Protein AF-X1RDF0-F1 (afdb_monomer_lite)

Secondary structure (DSSP, 8-state):
-HHHHHHHHHHHHHHHHHHHHHHHHHH----EE-SSS---EE-HHHHHHHHHHHHHHHHHHHHHHHHHHHHHHHHHHHHHHHHHT----HHHHHHHHHHHHHHHHHHHHHHHHHHHHHHHHHHH--

pLDDT: mean 75.05, std 10.42, range [48.41, 93.19]

Radius of gyration: 32.7 Å; chains: 1; bounding box: 65×50×89 Å

Foldseek 3Di:
DVVVCVVCVVVVVVVVVVVVVVVVVVPPFDWDAAPPPPRDTDGPVVNVVSVVVVVVVVVVVVVVVVVVVVVVVVVVVQVVCVVVVDDDPVVVVVVVVVVVVVVVVVVVVVVVVVVVVVVVVVVVVD

Structure (mmCIF, N/CA/C/O backbone):
data_AF-X1RDF0-F1
#
_entry.id   AF-X1RDF0-F1
#
loop_
_atom_site.group_PDB
_atom_site.id
_atom_site.type_symbol
_atom_site.label_atom_id
_atom_site.label_alt_id
_atom_site.label_comp_id
_atom_site.label_asym_id
_atom_site.label_entity_id
_atom_site.label_seq_id
_atom_site.pdbx_PDB_ins_code
_atom_site.Cartn_x
_atom_site.Cartn_y
_atom_site.Cartn_z
_atom_site.occupancy
_atom_site.B_iso_or_equiv
_atom_site.auth_seq_id
_atom_site.auth_comp_id
_atom_site.auth_asym_id
_atom_site.auth_atom_id
_atom_site.pdbx_PDB_model_num
ATOM 1 N N . MET A 1 1 ? 21.935 -9.257 -57.205 1.00 55.56 1 MET A N 1
ATOM 2 C CA . MET A 1 1 ? 21.437 -9.292 -55.808 1.00 55.56 1 MET A CA 1
ATOM 3 C C . MET A 1 1 ? 22.562 -9.130 -54.778 1.00 55.56 1 MET A C 1
ATOM 5 O O . MET A 1 1 ? 22.504 -8.217 -53.968 1.00 55.56 1 MET A O 1
ATOM 9 N N . TRP A 1 2 ? 23.642 -9.916 -54.862 1.00 59.91 2 TRP A N 1
ATOM 10 C CA . TRP A 1 2 ? 24.790 -9.856 -53.934 1.00 59.91 2 TRP A CA 1
ATOM 11 C C . TRP A 1 2 ? 25.556 -8.511 -53.921 1.00 59.91 2 TRP A C 1
ATOM 13 O O . TRP A 1 2 ? 25.961 -8.023 -52.870 1.00 59.91 2 TRP A O 1
ATOM 23 N N . VAL A 1 3 ? 25.694 -7.857 -55.081 1.00 76.38 3 VAL A N 1
ATOM 24 C CA . VAL A 1 3 ? 26.349 -6.536 -55.214 1.00 76.38 3 VAL A CA 1
ATOM 25 C C . VAL A 1 3 ? 25.555 -5.424 -54.513 1.00 76.38 3 VAL A C 1
ATOM 27 O O . VAL A 1 3 ? 26.141 -4.518 -53.924 1.00 76.38 3 VAL A O 1
ATOM 30 N N . TRP A 1 4 ? 24.222 -5.521 -54.519 1.00 72.69 4 TRP A N 1
ATOM 31 C CA . TRP A 1 4 ? 23.331 -4.561 -53.860 1.00 72.69 4 TRP A CA 1
ATOM 32 C C . TRP A 1 4 ? 23.452 -4.650 -52.333 1.00 72.69 4 TRP A C 1
ATOM 34 O O . TRP A 1 4 ? 23.634 -3.637 -51.661 1.00 72.69 4 TRP A O 1
ATOM 44 N N . ILE A 1 5 ? 23.486 -5.878 -51.803 1.00 71.25 5 ILE A N 1
ATOM 45 C CA . ILE A 1 5 ? 23.736 -6.161 -50.381 1.00 71.25 5 ILE A CA 1
ATOM 46 C C . ILE A 1 5 ? 25.105 -5.642 -49.928 1.00 71.25 5 ILE A C 1
ATOM 48 O O . ILE A 1 5 ? 25.197 -5.011 -48.8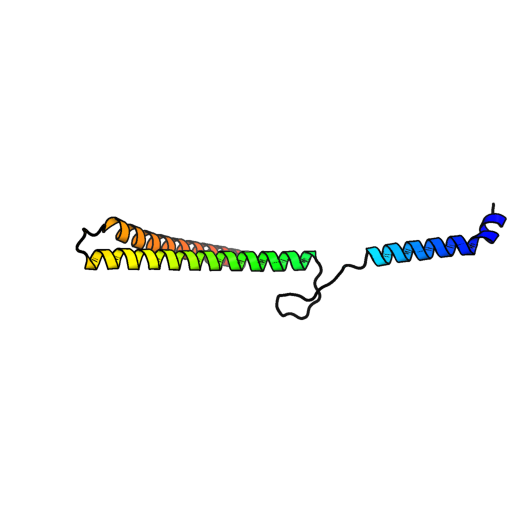78 1.00 71.25 5 ILE A O 1
ATOM 52 N N . LYS A 1 6 ? 26.164 -5.819 -50.731 1.00 75.06 6 LYS A N 1
ATOM 53 C CA . LYS A 1 6 ? 27.502 -5.297 -50.398 1.00 75.06 6 LYS A CA 1
ATOM 54 C C . LYS A 1 6 ? 27.536 -3.767 -50.319 1.00 75.06 6 LYS A C 1
ATOM 56 O O . LYS A 1 6 ? 28.203 -3.215 -49.445 1.00 75.06 6 LYS A O 1
ATOM 61 N N . LYS A 1 7 ? 26.797 -3.088 -51.204 1.00 79.38 7 LYS A N 1
ATOM 62 C CA . LYS A 1 7 ? 26.734 -1.619 -51.264 1.00 79.38 7 LYS A CA 1
ATOM 63 C C . LYS A 1 7 ? 25.942 -1.017 -50.096 1.00 79.38 7 LYS A C 1
ATOM 65 O O . LYS A 1 7 ? 26.348 0.012 -49.567 1.00 79.38 7 LYS A O 1
ATOM 70 N N . ASN A 1 8 ? 24.882 -1.693 -49.647 1.00 85.19 8 ASN A N 1
ATOM 71 C CA . ASN A 1 8 ? 24.000 -1.219 -48.572 1.00 85.19 8 ASN A CA 1
ATOM 72 C C . ASN A 1 8 ? 24.246 -1.867 -47.196 1.00 85.19 8 ASN A C 1
ATOM 74 O O . ASN A 1 8 ? 23.488 -1.602 -46.262 1.00 85.19 8 ASN A O 1
ATOM 78 N N . HIS A 1 9 ? 25.304 -2.671 -47.029 1.00 83.62 9 HIS A N 1
ATOM 79 C CA . HIS A 1 9 ? 25.535 -3.431 -45.791 1.00 83.62 9 HIS A CA 1
ATOM 80 C C . HIS A 1 9 ? 25.599 -2.543 -44.532 1.00 83.62 9 HIS A C 1
ATOM 82 O O . HIS A 1 9 ? 25.092 -2.933 -43.484 1.00 83.62 9 HIS A O 1
ATOM 88 N N . ARG A 1 10 ? 26.135 -1.316 -44.643 1.00 81.62 10 ARG A N 1
ATOM 89 C CA . ARG A 1 10 ? 26.176 -0.352 -43.530 1.00 81.62 10 ARG A CA 1
ATOM 90 C C . ARG A 1 10 ? 24.776 0.058 -43.063 1.00 81.62 10 ARG A C 1
ATOM 92 O O . ARG A 1 10 ? 24.549 0.118 -41.864 1.00 81.62 10 ARG A O 1
ATOM 99 N N . GLY A 1 11 ? 23.839 0.277 -43.989 1.00 86.69 11 GLY A N 1
ATOM 100 C CA . GLY A 1 11 ? 22.462 0.667 -43.663 1.00 86.69 11 GLY A CA 1
ATOM 101 C C . GLY A 1 11 ? 21.661 -0.459 -43.005 1.00 86.69 11 GLY A C 1
ATOM 102 O O . GLY A 1 11 ? 20.887 -0.222 -42.082 1.00 86.69 11 GLY A O 1
ATOM 103 N N . ILE A 1 12 ? 21.888 -1.703 -43.435 1.00 86.50 12 ILE A N 1
ATOM 104 C CA . ILE A 1 12 ? 21.239 -2.879 -42.835 1.00 86.50 12 ILE A CA 1
ATOM 105 C C . ILE A 1 12 ? 21.710 -3.062 -41.387 1.00 86.50 12 ILE A C 1
ATOM 107 O O . ILE A 1 12 ? 20.890 -3.271 -40.497 1.00 86.50 12 ILE A O 1
ATOM 111 N N . ILE A 1 13 ? 23.016 -2.918 -41.137 1.00 88.25 13 ILE A N 1
ATOM 112 C CA . ILE A 1 13 ? 23.583 -3.023 -39.787 1.00 88.25 13 ILE A CA 1
ATOM 113 C C . ILE A 1 13 ? 23.027 -1.928 -38.871 1.00 88.25 13 ILE A C 1
ATOM 115 O O . ILE A 1 13 ? 22.634 -2.230 -37.747 1.00 88.25 13 ILE A O 1
ATOM 119 N N . THR A 1 14 ? 22.934 -0.678 -39.339 1.00 87.94 14 THR A N 1
ATOM 120 C CA . THR A 1 14 ? 22.387 0.410 -38.514 1.00 87.94 14 THR A CA 1
ATOM 121 C C . THR A 1 14 ? 20.929 0.169 -38.144 1.00 87.94 14 THR A C 1
ATOM 123 O O . THR A 1 14 ? 20.579 0.321 -36.982 1.00 87.94 14 THR A O 1
ATOM 126 N N . VAL A 1 15 ? 20.093 -0.281 -39.087 1.00 90.81 15 VAL A N 1
ATOM 127 C CA . VAL A 1 15 ? 18.676 -0.576 -38.806 1.00 90.81 15 VAL A CA 1
ATOM 128 C C . VAL A 1 15 ? 18.539 -1.723 -37.805 1.00 90.81 15 VAL A C 1
ATOM 130 O O . VAL A 1 15 ? 17.698 -1.658 -36.911 1.00 90.81 15 VAL A O 1
ATOM 133 N N . LEU A 1 16 ? 19.390 -2.745 -37.910 1.00 92.00 16 LEU A N 1
ATOM 134 C CA . LEU A 1 16 ? 19.384 -3.880 -36.991 1.00 92.00 16 LEU A CA 1
ATOM 135 C C . LEU A 1 16 ? 19.795 -3.450 -35.574 1.00 92.00 16 LEU A C 1
ATOM 137 O O . LEU A 1 16 ? 19.103 -3.777 -34.613 1.00 92.00 16 LEU A O 1
ATOM 141 N N . ILE A 1 17 ? 20.858 -2.649 -35.445 1.00 92.69 17 ILE A N 1
ATOM 142 C CA . ILE A 1 17 ? 21.304 -2.104 -34.153 1.00 92.69 17 ILE A CA 1
ATOM 143 C C . ILE A 1 17 ? 20.228 -1.199 -33.545 1.00 92.69 17 ILE A C 1
ATOM 145 O O . ILE A 1 17 ? 19.910 -1.346 -32.367 1.00 92.69 17 ILE A O 1
ATOM 149 N N . THR A 1 18 ? 19.626 -0.303 -34.332 1.00 90.88 18 THR A N 1
ATOM 150 C CA . THR A 1 18 ? 18.539 0.563 -33.855 1.00 90.88 18 THR A CA 1
ATOM 151 C C . THR A 1 18 ? 17.328 -0.255 -33.410 1.00 90.88 18 THR A C 1
ATOM 153 O O . THR A 1 18 ? 16.774 0.023 -32.351 1.00 90.88 18 THR A O 1
ATOM 156 N N . GLY A 1 19 ? 16.955 -1.304 -34.150 1.00 93.19 19 GLY A N 1
ATOM 157 C CA . GLY A 1 19 ? 15.863 -2.202 -33.768 1.00 93.19 19 GLY A CA 1
ATOM 158 C C . GLY A 1 19 ? 16.114 -2.902 -32.430 1.00 93.19 19 GLY A C 1
ATOM 159 O O . GLY A 1 19 ? 15.246 -2.897 -31.559 1.00 93.19 19 GLY A O 1
ATOM 160 N N . VAL A 1 20 ? 17.323 -3.436 -32.227 1.00 91.25 20 VAL A N 1
ATOM 161 C CA . VAL A 1 20 ? 17.721 -4.065 -30.955 1.00 91.25 20 VAL A CA 1
ATOM 162 C C . VAL A 1 20 ? 17.709 -3.054 -29.807 1.00 91.25 20 VAL A C 1
ATOM 164 O O . VAL A 1 20 ? 17.240 -3.372 -28.718 1.00 91.25 20 VAL A O 1
ATOM 167 N N . LEU A 1 21 ? 18.165 -1.824 -30.049 1.00 88.31 21 LEU A N 1
ATOM 168 C CA . LEU A 1 21 ? 18.206 -0.767 -29.037 1.00 88.31 21 LEU A CA 1
ATOM 169 C C . LEU A 1 21 ? 16.791 -0.311 -28.639 1.00 88.31 21 LEU A C 1
ATOM 171 O O . LEU A 1 21 ? 16.519 -0.122 -27.457 1.00 88.31 21 LEU A O 1
ATOM 175 N N . CYS A 1 22 ? 15.860 -0.221 -29.593 1.00 86.31 22 CYS A N 1
ATOM 176 C CA . CYS A 1 22 ? 14.451 0.052 -29.304 1.00 86.31 22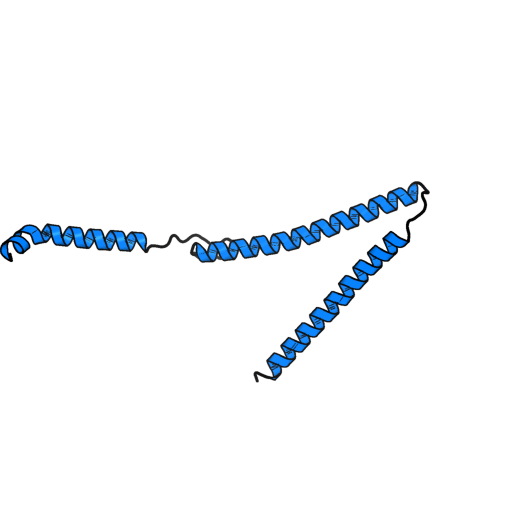 CYS A CA 1
ATOM 177 C C . CYS A 1 22 ? 13.802 -1.061 -28.469 1.00 86.31 22 CYS A C 1
ATOM 179 O O . CYS A 1 22 ? 13.094 -0.758 -27.511 1.00 86.31 22 CYS A O 1
ATOM 181 N N . ILE A 1 23 ? 14.068 -2.333 -28.789 1.00 89.44 23 ILE A N 1
ATOM 182 C CA . ILE A 1 23 ? 13.567 -3.472 -28.001 1.00 89.44 23 ILE A CA 1
ATOM 183 C C . ILE A 1 23 ? 14.166 -3.449 -26.590 1.00 89.44 23 ILE A C 1
ATOM 185 O O . ILE A 1 23 ? 13.450 -3.646 -25.613 1.00 89.44 23 ILE A O 1
ATOM 189 N N . TRP A 1 24 ? 15.461 -3.151 -26.466 1.00 85.31 24 TRP A N 1
ATOM 190 C CA . TRP A 1 24 ? 16.133 -3.037 -25.172 1.00 85.31 24 TRP A CA 1
ATOM 191 C C . TRP A 1 24 ? 15.529 -1.930 -24.302 1.00 85.31 24 TRP A C 1
ATOM 193 O O . TRP A 1 24 ? 15.262 -2.145 -23.122 1.00 85.31 24 TRP A O 1
ATOM 203 N N . LEU A 1 25 ? 15.289 -0.750 -24.881 1.00 80.88 25 LEU A N 1
ATOM 204 C CA . LEU A 1 25 ? 14.660 0.367 -24.174 1.00 80.88 25 LEU A CA 1
ATOM 205 C C . LEU A 1 25 ? 13.221 0.046 -23.760 1.00 80.88 25 LEU A C 1
ATOM 207 O O . LEU A 1 25 ? 12.803 0.461 -22.685 1.00 80.88 25 LEU A O 1
ATOM 211 N N . TYR A 1 26 ? 12.485 -0.710 -24.578 1.00 81.06 26 TYR A N 1
ATOM 212 C CA . TYR A 1 26 ? 11.124 -1.134 -24.252 1.00 81.06 26 TYR A CA 1
ATOM 213 C C . TYR A 1 26 ? 11.081 -2.177 -23.124 1.00 81.06 26 TYR A C 1
ATOM 215 O O . TYR A 1 26 ? 10.156 -2.171 -22.318 1.00 81.06 26 TYR A O 1
ATOM 223 N N . SER A 1 27 ? 12.095 -3.042 -23.033 1.00 74.00 27 SER A N 1
ATOM 224 C CA . SER A 1 27 ? 12.195 -4.088 -22.004 1.00 74.00 27 SER A CA 1
ATOM 225 C C . SER A 1 27 ? 12.762 -3.605 -20.663 1.00 74.00 27 SER A C 1
ATOM 227 O O . SER A 1 27 ? 12.760 -4.364 -19.695 1.00 74.00 27 SER A O 1
ATOM 229 N N . CYS A 1 28 ? 13.273 -2.375 -20.576 1.00 77.25 28 CYS A N 1
ATOM 230 C CA . CYS A 1 28 ? 13.772 -1.822 -19.320 1.00 77.25 28 CYS A CA 1
ATOM 231 C C . CYS A 1 28 ? 12.592 -1.376 -18.443 1.00 77.25 28 CYS A C 1
ATOM 233 O O . CYS A 1 28 ? 12.049 -0.283 -18.610 1.00 77.25 28 CYS A O 1
ATOM 235 N N . GLU A 1 29 ? 12.165 -2.236 -17.519 1.00 72.31 29 GLU A N 1
ATOM 236 C CA . GLU A 1 29 ? 11.081 -1.917 -16.590 1.00 72.31 29 GLU A CA 1
ATOM 237 C C . GLU A 1 29 ? 11.483 -0.786 -15.629 1.00 72.31 29 GLU A C 1
ATOM 239 O O . GLU A 1 29 ? 12.559 -0.796 -15.026 1.00 72.31 29 GLU A O 1
ATOM 244 N N . SER A 1 30 ? 10.600 0.201 -15.453 1.00 72.31 30 SER A N 1
ATOM 245 C CA . SER A 1 30 ? 10.819 1.300 -14.512 1.00 72.31 30 SER A CA 1
ATOM 246 C C . SER A 1 30 ? 10.696 0.798 -13.071 1.00 72.31 30 SER A C 1
ATOM 248 O O . SER A 1 30 ? 9.603 0.423 -12.642 1.00 72.31 30 SER A O 1
ATOM 250 N N . GLN A 1 31 ? 11.791 0.837 -12.315 1.00 79.00 31 GLN A N 1
ATOM 251 C CA . GLN A 1 31 ? 11.809 0.463 -10.901 1.00 79.00 31 GLN A CA 1
ATOM 252 C C . GLN A 1 31 ? 11.777 1.701 -10.000 1.00 79.00 31 GLN A C 1
ATOM 254 O O . GLN A 1 31 ? 12.406 2.719 -10.298 1.00 79.00 31 GLN A O 1
ATOM 259 N N . VAL A 1 32 ? 11.066 1.610 -8.876 1.00 76.69 32 VAL A N 1
ATOM 260 C CA . VAL A 1 32 ? 10.989 2.673 -7.859 1.00 76.69 32 VAL A CA 1
ATOM 261 C C . VAL A 1 32 ? 11.301 2.118 -6.472 1.00 76.69 32 VAL A C 1
ATOM 263 O O . VAL A 1 32 ? 11.209 0.916 -6.243 1.00 76.69 32 VAL A O 1
ATOM 266 N N . LYS A 1 33 ? 11.707 2.977 -5.531 1.00 80.38 33 LYS A N 1
ATOM 267 C CA . LYS A 1 33 ? 11.963 2.557 -4.143 1.00 80.38 33 LYS A CA 1
ATOM 268 C C . LYS A 1 33 ? 10.663 2.133 -3.452 1.00 80.38 33 LYS A C 1
ATOM 270 O O . LYS A 1 33 ? 9.637 2.781 -3.646 1.00 80.38 33 LYS A O 1
ATOM 275 N N . SER A 1 34 ? 10.727 1.086 -2.628 1.00 77.50 34 SER A N 1
ATOM 276 C CA . SER A 1 34 ? 9.559 0.600 -1.879 1.00 77.50 34 SER A CA 1
ATOM 277 C C . SER A 1 34 ? 9.057 1.592 -0.826 1.00 77.50 34 SER A C 1
ATOM 279 O O . SER A 1 34 ? 9.837 2.374 -0.273 1.00 77.50 34 SER A O 1
ATOM 281 N N . MET A 1 35 ? 7.753 1.536 -0.532 1.00 70.56 35 MET A N 1
ATOM 282 C CA . MET A 1 35 ? 7.110 2.380 0.487 1.00 70.56 35 MET A CA 1
ATOM 283 C C . MET A 1 35 ? 7.196 1.787 1.904 1.00 70.56 35 MET A C 1
ATOM 285 O O . MET A 1 35 ? 6.941 2.486 2.880 1.00 70.56 35 MET A O 1
ATOM 289 N N . ASP A 1 36 ? 7.601 0.522 2.031 1.00 75.69 36 ASP A N 1
ATOM 290 C CA . ASP A 1 36 ? 7.685 -0.240 3.289 1.00 75.69 36 ASP A CA 1
ATOM 291 C C . ASP A 1 36 ? 8.979 0.039 4.094 1.00 75.69 36 ASP A C 1
ATOM 293 O O . ASP A 1 36 ? 9.399 -0.747 4.938 1.00 75.69 36 ASP A O 1
ATOM 297 N N . GLY A 1 37 ? 9.703 1.121 3.783 1.00 71.81 37 GLY A N 1
ATOM 298 C CA . GLY A 1 37 ? 10.970 1.481 4.440 1.00 71.81 37 GLY A CA 1
ATOM 299 C C . GLY A 1 37 ? 12.158 0.565 4.111 1.00 71.81 37 GLY A C 1
ATOM 300 O O . GLY A 1 37 ? 13.299 0.882 4.449 1.00 71.81 37 GLY A O 1
ATOM 301 N N . SER A 1 38 ? 11.935 -0.542 3.399 1.00 73.19 38 SER A N 1
ATOM 302 C CA . SER A 1 38 ? 13.014 -1.340 2.825 1.00 73.19 38 SER A CA 1
ATOM 303 C C . SER A 1 38 ? 13.576 -0.617 1.594 1.00 73.19 38 SER A C 1
ATOM 305 O O . SER A 1 38 ? 12.841 -0.242 0.686 1.00 73.19 38 SER A O 1
ATOM 307 N N . ASN A 1 39 ? 14.886 -0.379 1.524 1.00 77.38 39 ASN A N 1
ATOM 308 C CA . ASN A 1 39 ? 15.505 0.344 0.399 1.00 77.38 39 ASN A CA 1
ATOM 309 C C . ASN A 1 39 ? 15.618 -0.535 -0.871 1.00 77.38 39 ASN A C 1
ATOM 311 O O . ASN A 1 39 ? 16.613 -0.474 -1.591 1.00 77.38 39 ASN A O 1
ATOM 315 N N . ARG A 1 40 ? 14.625 -1.404 -1.110 1.00 83.00 40 ARG A N 1
ATOM 316 C CA . ARG A 1 40 ? 14.525 -2.278 -2.280 1.00 83.00 40 ARG A CA 1
ATOM 317 C C . ARG A 1 40 ? 13.864 -1.531 -3.438 1.00 83.00 40 ARG A C 1
ATOM 319 O O . ARG A 1 40 ? 12.949 -0.731 -3.224 1.00 83.00 40 ARG A O 1
ATOM 326 N N . LEU A 1 41 ? 14.343 -1.800 -4.647 1.00 82.94 41 LEU A N 1
ATOM 327 C CA . LEU A 1 41 ? 13.731 -1.349 -5.891 1.00 82.94 41 LEU A CA 1
ATOM 328 C C . LEU A 1 41 ? 12.655 -2.365 -6.282 1.00 82.94 41 LEU A C 1
ATOM 330 O O . LEU A 1 41 ? 12.949 -3.553 -6.377 1.00 82.94 41 LEU A O 1
ATOM 334 N N . ILE A 1 42 ? 11.425 -1.895 -6.457 1.00 83.31 42 ILE A N 1
ATOM 335 C CA . ILE A 1 42 ? 10.255 -2.703 -6.805 1.00 83.31 42 ILE A CA 1
ATOM 336 C C . ILE A 1 42 ? 9.711 -2.293 -8.169 1.00 83.31 42 ILE A C 1
ATOM 338 O O . ILE A 1 42 ? 9.796 -1.129 -8.578 1.00 83.31 42 ILE A O 1
ATOM 342 N N . ASN A 1 43 ? 9.148 -3.272 -8.871 1.00 85.81 43 ASN A N 1
ATOM 343 C CA . ASN A 1 43 ? 8.468 -3.054 -10.144 1.00 85.81 43 ASN A CA 1
ATOM 344 C C . ASN A 1 43 ? 7.040 -2.515 -9.911 1.00 85.81 43 ASN A C 1
ATOM 346 O O . ASN A 1 43 ? 6.485 -2.599 -8.813 1.00 85.81 43 ASN A O 1
ATOM 350 N N . ARG A 1 44 ? 6.404 -1.990 -10.960 1.00 79.69 44 ARG A N 1
ATOM 351 C CA . ARG A 1 44 ? 5.041 -1.438 -10.928 1.00 79.69 44 ARG A CA 1
ATOM 352 C C . ARG A 1 44 ? 4.003 -2.427 -10.385 1.00 79.69 44 ARG A C 1
ATOM 354 O O . ARG A 1 44 ? 3.122 -2.010 -9.640 1.00 79.69 44 ARG A O 1
ATOM 361 N N . ALA A 1 45 ? 4.106 -3.710 -10.734 1.00 82.31 45 ALA A N 1
ATOM 362 C CA . ALA A 1 45 ? 3.184 -4.740 -10.249 1.00 82.31 45 ALA A CA 1
ATOM 363 C C . ALA A 1 45 ? 3.323 -4.984 -8.734 1.00 82.31 45 ALA A C 1
ATOM 365 O O . ALA A 1 45 ? 2.328 -5.107 -8.023 1.00 82.31 45 ALA A O 1
ATOM 366 N N . GLU A 1 46 ? 4.554 -4.994 -8.220 1.00 81.62 46 GLU A N 1
ATOM 367 C CA . GLU A 1 46 ? 4.817 -5.158 -6.787 1.00 81.62 46 GLU A CA 1
ATOM 368 C C . GLU A 1 46 ? 4.388 -3.923 -5.988 1.00 81.62 46 GLU A C 1
ATOM 370 O O . GLU A 1 46 ? 3.805 -4.057 -4.914 1.00 81.62 46 GLU A O 1
ATOM 375 N N . LEU A 1 47 ? 4.593 -2.722 -6.543 1.00 83.19 47 LEU A N 1
ATOM 376 C CA . LEU A 1 47 ? 4.128 -1.475 -5.936 1.00 83.19 47 LEU A CA 1
ATOM 377 C C . LEU A 1 47 ? 2.599 -1.439 -5.785 1.00 83.19 47 LEU A C 1
ATOM 379 O O . LEU A 1 47 ? 2.098 -0.976 -4.762 1.00 83.19 47 LEU A O 1
ATOM 383 N N . GLN A 1 48 ? 1.849 -1.937 -6.774 1.00 81.81 48 GLN A N 1
ATOM 384 C CA . GLN A 1 48 ? 0.386 -2.034 -6.678 1.00 81.81 48 GLN A CA 1
ATOM 385 C C . GLN A 1 48 ? -0.046 -2.980 -5.554 1.00 81.81 48 GLN A C 1
ATOM 387 O O . GLN A 1 48 ? -0.933 -2.645 -4.771 1.00 81.81 48 GLN A O 1
ATOM 392 N N . LEU A 1 49 ? 0.631 -4.120 -5.420 1.00 87.00 49 LEU A N 1
ATOM 393 C CA . LEU A 1 49 ? 0.341 -5.086 -4.365 1.00 87.00 49 LEU A CA 1
ATOM 394 C C . LEU A 1 49 ? 0.657 -4.533 -2.963 1.00 87.00 49 LEU A C 1
ATOM 396 O O . LEU A 1 49 ? -0.097 -4.768 -2.015 1.00 87.00 49 LEU A O 1
ATOM 400 N N . GLU A 1 50 ? 1.750 -3.774 -2.821 1.00 84.62 50 GLU A N 1
ATOM 401 C CA . GLU A 1 50 ? 2.056 -3.047 -1.582 1.00 84.62 50 GLU A CA 1
ATOM 402 C C . GLU A 1 50 ? 0.961 -2.029 -1.245 1.00 84.62 50 GLU A C 1
ATOM 404 O O . GLU A 1 50 ? 0.488 -1.989 -0.105 1.00 84.62 50 GLU A O 1
ATOM 409 N N . LEU A 1 51 ? 0.522 -1.240 -2.230 1.00 86.12 51 LEU A N 1
ATOM 410 C CA . LEU A 1 51 ? -0.508 -0.220 -2.037 1.00 86.12 51 LEU A CA 1
ATOM 411 C C . LEU A 1 51 ? -1.845 -0.828 -1.593 1.00 86.12 51 LEU A C 1
ATOM 413 O O . LEU A 1 51 ? -2.427 -0.359 -0.613 1.00 86.12 51 LEU A O 1
ATOM 417 N N . ASP A 1 52 ? -2.303 -1.896 -2.248 1.00 87.56 52 ASP A N 1
ATOM 418 C CA . ASP A 1 52 ? -3.553 -2.580 -1.893 1.00 87.56 52 ASP A CA 1
ATOM 419 C C . ASP A 1 52 ? -3.509 -3.143 -0.469 1.00 87.56 52 ASP A C 1
ATOM 421 O O . ASP A 1 52 ? -4.477 -3.031 0.292 1.00 87.56 52 ASP A O 1
ATOM 425 N N . ARG A 1 53 ? -2.356 -3.683 -0.059 1.00 86.50 53 ARG A N 1
ATOM 426 C CA . ARG A 1 53 ? -2.143 -4.146 1.316 1.00 86.50 53 ARG A CA 1
ATOM 427 C C . ARG A 1 53 ? -2.262 -2.996 2.320 1.00 86.50 53 ARG A C 1
ATOM 429 O O . ARG A 1 53 ? -2.904 -3.166 3.361 1.00 86.50 53 ARG A O 1
ATOM 436 N N . PHE A 1 54 ? -1.659 -1.842 2.034 1.00 84.50 54 PHE A N 1
ATOM 437 C CA . PHE A 1 54 ? -1.757 -0.666 2.904 1.00 84.50 54 PHE A CA 1
ATOM 438 C C . PHE A 1 54 ? -3.182 -0.116 2.974 1.00 84.50 54 PHE A C 1
ATOM 440 O O . PHE A 1 54 ? -3.663 0.160 4.075 1.00 84.50 54 PHE A O 1
ATOM 447 N N . MET A 1 55 ? -3.882 -0.020 1.841 1.00 84.38 55 MET A N 1
ATOM 448 C CA . MET A 1 55 ? -5.279 0.419 1.809 1.00 84.38 55 MET A CA 1
ATOM 449 C C . MET A 1 55 ? -6.194 -0.527 2.588 1.00 84.38 55 MET A C 1
ATOM 451 O O . MET A 1 55 ? -6.994 -0.063 3.399 1.00 84.38 55 MET A O 1
ATOM 455 N N . GLY A 1 56 ? -6.035 -1.843 2.424 1.00 84.50 56 GLY A N 1
ATOM 456 C CA . GLY A 1 56 ? -6.812 -2.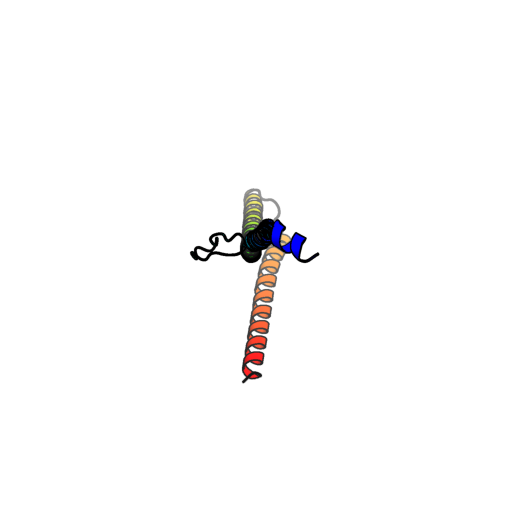829 3.179 1.00 84.50 56 GLY A CA 1
ATOM 457 C C . GLY A 1 56 ? -6.597 -2.714 4.692 1.00 84.50 56 GLY A C 1
ATOM 458 O O . GLY A 1 56 ? -7.557 -2.714 5.463 1.00 84.50 56 GLY A O 1
ATOM 459 N N . MET A 1 57 ? -5.347 -2.533 5.137 1.00 81.06 57 MET A N 1
ATOM 460 C CA . MET A 1 57 ? -5.053 -2.298 6.558 1.00 81.06 57 MET A CA 1
ATOM 461 C C . MET A 1 57 ? -5.628 -0.969 7.063 1.00 81.06 57 MET A C 1
ATOM 463 O O . MET A 1 57 ? -6.123 -0.910 8.191 1.00 81.06 57 MET A O 1
ATOM 467 N N . ALA A 1 58 ? -5.579 0.087 6.248 1.00 83.31 58 ALA A N 1
ATOM 468 C CA . ALA A 1 58 ? -6.153 1.381 6.595 1.00 83.31 58 ALA A CA 1
ATOM 469 C C . ALA A 1 58 ? -7.676 1.294 6.757 1.00 83.31 58 ALA A C 1
ATOM 471 O O . ALA A 1 58 ? -8.201 1.780 7.754 1.00 83.31 58 ALA A O 1
ATOM 472 N N . GLN A 1 59 ? -8.377 0.613 5.847 1.00 82.00 59 GLN A N 1
ATOM 473 C CA . GLN A 1 59 ? -9.833 0.443 5.908 1.00 82.00 59 GLN A CA 1
ATOM 474 C C . GLN A 1 59 ? -10.291 -0.300 7.165 1.00 82.00 59 GLN A C 1
ATOM 476 O O . GLN A 1 59 ? -11.248 0.124 7.807 1.00 82.00 59 GLN A O 1
ATOM 481 N N . VAL A 1 60 ? -9.592 -1.369 7.563 1.00 84.19 60 VAL A N 1
ATOM 482 C CA . VAL A 1 60 ? -9.920 -2.095 8.804 1.00 84.19 60 VAL A CA 1
ATOM 483 C C . VAL A 1 60 ? -9.764 -1.189 10.024 1.00 84.19 60 VAL A C 1
ATOM 485 O O . VAL A 1 60 ? -10.635 -1.167 10.890 1.00 84.19 60 VAL A O 1
ATOM 488 N N . ARG A 1 61 ? -8.681 -0.404 10.077 1.00 81.62 61 ARG A N 1
ATOM 489 C CA . ARG A 1 61 ? -8.455 0.536 11.181 1.00 81.62 61 ARG A CA 1
ATOM 490 C C . ARG A 1 61 ? -9.503 1.643 11.203 1.00 81.62 61 ARG A C 1
ATOM 492 O O . ARG A 1 61 ? -10.017 1.931 12.276 1.00 81.62 61 ARG A O 1
ATOM 499 N N . MET A 1 62 ? -9.849 2.212 10.048 1.00 75.25 62 MET A N 1
ATOM 500 C CA . MET A 1 62 ? -10.915 3.214 9.937 1.00 75.25 62 MET A CA 1
ATOM 501 C C . MET A 1 62 ? -12.261 2.651 10.409 1.00 75.25 62 MET A C 1
ATOM 503 O O . MET A 1 62 ? -12.918 3.277 11.226 1.00 75.25 62 MET A O 1
ATOM 507 N N . ALA A 1 63 ? -12.614 1.422 10.022 1.00 80.88 63 ALA A N 1
ATOM 508 C CA . ALA A 1 63 ? -13.848 0.784 10.481 1.0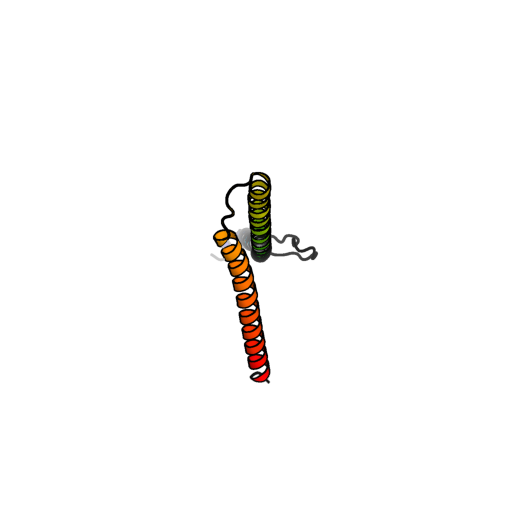0 80.88 63 ALA A CA 1
ATOM 509 C C . ALA A 1 63 ? -13.881 0.544 12.003 1.00 80.88 63 ALA A C 1
ATOM 511 O O . ALA A 1 63 ? -14.946 0.584 12.620 1.00 80.88 63 ALA A O 1
ATOM 512 N N . ASP A 1 64 ? -12.736 0.270 12.630 1.00 78.69 64 ASP A N 1
ATOM 513 C CA . ASP A 1 64 ? -12.654 0.145 14.089 1.00 78.69 64 ASP A CA 1
ATOM 514 C C . ASP A 1 64 ? -12.672 1.506 14.804 1.00 78.69 64 ASP A C 1
ATOM 516 O O . ASP A 1 64 ? -13.171 1.589 15.928 1.00 78.69 64 ASP A O 1
ATOM 520 N N . LEU A 1 65 ? -12.168 2.567 14.168 1.00 81.44 65 LEU A N 1
ATOM 521 C CA . LEU A 1 65 ? -12.331 3.953 14.623 1.00 81.44 65 LEU A CA 1
ATOM 522 C C . LEU A 1 65 ? -13.809 4.379 14.557 1.00 81.44 65 LEU A C 1
ATOM 524 O O . LEU A 1 65 ? -14.347 4.827 15.566 1.00 81.44 65 LEU A O 1
ATOM 528 N N . ASP A 1 66 ? -14.501 4.107 13.447 1.00 83.38 66 ASP A N 1
ATOM 529 C CA . ASP A 1 66 ? -15.927 4.431 13.272 1.00 83.38 66 ASP A CA 1
ATOM 530 C C . ASP A 1 66 ? -16.812 3.755 14.333 1.00 83.38 66 ASP A C 1
ATOM 532 O O . ASP A 1 66 ? -17.740 4.360 14.875 1.00 83.38 66 ASP A O 1
ATOM 536 N N . LYS A 1 67 ? -16.512 2.499 14.693 1.00 75.94 67 LYS A N 1
ATOM 537 C CA . LYS A 1 67 ? -17.216 1.800 15.785 1.00 75.94 67 LYS A CA 1
ATOM 538 C C . LYS A 1 67 ? -17.000 2.468 17.140 1.00 75.94 67 LYS A C 1
ATOM 540 O O . LYS A 1 67 ? -17.925 2.497 17.951 1.00 75.94 67 LYS A O 1
ATOM 545 N N . GLN A 1 68 ? -15.789 2.955 17.410 1.00 74.56 68 GLN A N 1
ATOM 546 C CA . GLN A 1 68 ? -15.483 3.646 18.664 1.00 74.56 68 GLN A CA 1
ATOM 547 C C . GLN A 1 68 ? -16.226 4.976 18.749 1.00 74.56 68 GLN A C 1
ATOM 549 O O . GLN A 1 68 ? -16.807 5.272 19.794 1.00 74.56 68 GLN A O 1
ATOM 554 N N . ASP A 1 69 ? -16.276 5.727 17.652 1.00 77.38 69 ASP A N 1
ATOM 555 C CA . ASP A 1 69 ? -17.027 6.979 17.592 1.00 77.38 69 ASP A CA 1
ATOM 556 C C . ASP A 1 69 ? -18.536 6.741 17.734 1.00 77.38 69 ASP A C 1
ATOM 558 O O . ASP A 1 69 ? -19.190 7.426 18.524 1.00 77.38 69 ASP A O 1
ATOM 562 N N . ALA A 1 70 ? -19.084 5.705 17.090 1.00 77.81 70 ALA A N 1
ATOM 563 C CA . ALA A 1 70 ? -20.484 5.310 17.264 1.00 77.81 70 ALA A CA 1
ATOM 564 C C . ALA A 1 70 ? -20.803 4.901 18.714 1.00 77.81 70 ALA A C 1
ATOM 566 O O . ALA A 1 70 ? -21.831 5.289 19.272 1.00 77.81 70 ALA A O 1
ATOM 567 N N . PHE A 1 71 ? -19.908 4.151 19.360 1.00 75.06 71 PHE A N 1
ATOM 568 C CA . PHE A 1 71 ? -20.073 3.760 20.759 1.00 75.06 71 PHE A CA 1
ATOM 569 C C . PHE A 1 71 ? -19.996 4.965 21.705 1.00 75.06 71 PHE A C 1
ATOM 571 O O . PHE A 1 71 ? -20.804 5.091 22.627 1.00 75.06 71 PHE A O 1
ATOM 578 N N . ARG A 1 72 ? -19.064 5.889 21.454 1.00 72.38 72 ARG A N 1
ATOM 579 C CA . ARG A 1 72 ? -18.941 7.137 22.212 1.00 72.38 72 ARG A CA 1
ATOM 580 C C . ARG A 1 72 ? -20.185 8.011 22.061 1.00 72.38 72 ARG A C 1
ATOM 582 O O . ARG A 1 72 ? -20.652 8.546 23.064 1.00 72.38 72 ARG A O 1
ATOM 589 N N . ALA A 1 73 ? -20.737 8.120 20.854 1.00 72.94 73 ALA A N 1
ATOM 590 C CA . ALA A 1 73 ? -21.977 8.849 20.601 1.00 72.94 73 ALA A CA 1
ATOM 591 C C . ALA A 1 73 ? -23.153 8.246 21.384 1.00 72.94 73 ALA A C 1
ATOM 593 O O . ALA A 1 73 ? -23.833 8.975 22.102 1.00 72.94 73 ALA A O 1
ATOM 594 N N . LEU A 1 74 ? -23.314 6.917 21.354 1.00 70.81 74 LEU A N 1
ATOM 595 C CA . LEU A 1 74 ? -24.333 6.218 22.145 1.00 70.81 74 LEU A CA 1
ATOM 596 C C . LEU A 1 74 ? -24.173 6.470 23.649 1.00 70.81 74 LEU A C 1
ATOM 598 O O . LEU A 1 74 ? -25.166 6.692 24.337 1.00 70.81 74 LEU A O 1
ATOM 602 N N . ILE A 1 75 ? -22.947 6.454 24.184 1.00 72.06 75 ILE A N 1
ATOM 603 C CA . ILE A 1 75 ? -22.715 6.750 25.607 1.00 72.06 75 ILE A CA 1
ATOM 604 C C . ILE A 1 75 ? -23.108 8.191 25.944 1.00 72.06 75 ILE A C 1
ATOM 606 O O . ILE A 1 75 ? -23.746 8.414 26.971 1.00 72.06 75 ILE A O 1
ATOM 610 N N . ILE A 1 76 ? -22.722 9.164 25.112 1.00 74.25 76 ILE A N 1
ATOM 611 C CA . ILE A 1 76 ? -23.011 10.587 25.348 1.00 74.25 76 ILE A CA 1
ATOM 612 C C . ILE A 1 76 ? -24.513 10.863 25.249 1.00 74.25 76 ILE A C 1
ATOM 614 O O . ILE A 1 76 ? -25.061 11.568 26.090 1.00 74.25 76 ILE A O 1
ATOM 618 N N . GLU A 1 77 ? -25.193 10.285 24.263 1.00 67.81 77 GLU A N 1
ATOM 619 C CA . GLU A 1 77 ? -26.640 10.425 24.105 1.00 67.81 77 GLU A CA 1
ATOM 620 C C . GLU A 1 77 ? -27.385 9.828 25.307 1.00 67.81 77 GLU A C 1
ATOM 622 O O . GLU A 1 77 ? -28.207 10.499 25.931 1.00 67.81 77 GLU A O 1
ATOM 627 N N . ASN A 1 78 ? -27.029 8.606 25.718 1.00 58.94 78 ASN A N 1
ATOM 628 C CA . ASN A 1 78 ? -27.643 7.968 26.884 1.00 58.94 78 ASN A CA 1
ATOM 629 C C . ASN A 1 78 ? -27.302 8.678 28.210 1.00 58.94 78 ASN A C 1
ATOM 631 O O . ASN A 1 78 ? -28.118 8.665 29.131 1.00 58.94 78 ASN A O 1
ATOM 635 N N . SER A 1 79 ? -26.134 9.321 28.333 1.00 56.41 79 SER A N 1
ATOM 636 C CA . SER A 1 79 ? -25.771 10.080 29.538 1.00 56.41 79 SER A CA 1
ATOM 637 C C . SER A 1 79 ? -26.465 11.444 29.618 1.00 56.41 79 SER A C 1
ATOM 639 O O . SER A 1 79 ? -26.836 11.868 30.712 1.00 56.41 79 SER A O 1
ATOM 641 N N . LEU A 1 80 ? -26.730 12.098 28.483 1.00 57.75 80 LEU A N 1
ATOM 642 C CA . LEU A 1 80 ? -27.576 13.297 28.412 1.00 57.75 80 LEU A CA 1
ATOM 643 C C . LEU A 1 80 ? -29.031 12.989 28.799 1.00 57.75 80 LEU A C 1
ATOM 645 O O . LEU A 1 80 ? -29.644 13.758 29.542 1.00 57.75 80 LEU A O 1
ATOM 649 N N . LEU A 1 81 ? -29.556 11.834 28.375 1.00 53.75 81 LEU A N 1
ATOM 650 C CA . LEU A 1 81 ? -30.887 11.354 28.773 1.00 53.75 81 LEU A CA 1
ATOM 651 C C . LEU A 1 81 ? -30.973 11.059 30.284 1.00 53.75 81 LEU A C 1
ATOM 653 O O . LEU A 1 81 ? -31.998 11.350 30.904 1.00 53.75 81 LEU A O 1
ATOM 657 N N . LEU A 1 82 ? -29.883 10.580 30.903 1.00 51.62 82 LEU A N 1
ATOM 658 C CA . LEU A 1 82 ? -29.785 10.357 32.354 1.00 51.62 82 LEU A CA 1
ATOM 659 C C . LEU A 1 82 ? -29.968 11.645 33.172 1.00 51.62 82 LEU A C 1
ATOM 661 O O . LEU A 1 82 ? -30.558 11.622 34.250 1.00 51.62 82 LEU A O 1
ATOM 665 N N . VAL A 1 83 ? -29.459 12.767 32.659 1.00 54.84 83 VAL A N 1
ATOM 666 C CA . VAL A 1 83 ? -29.512 14.075 33.331 1.00 54.84 83 VAL A CA 1
ATOM 667 C C . VAL A 1 83 ? -30.868 14.765 33.128 1.00 54.84 83 VAL A C 1
ATOM 669 O O . VAL A 1 83 ? -31.277 15.555 33.976 1.00 54.84 83 VAL A O 1
ATOM 672 N N . GLN A 1 84 ? -31.596 14.451 32.048 1.00 49.59 84 GLN A N 1
ATOM 673 C CA . GLN A 1 84 ? -32.892 15.070 31.721 1.00 49.59 84 GLN A CA 1
ATOM 674 C C . GLN A 1 84 ? -34.134 14.267 32.162 1.00 49.59 84 GLN A C 1
ATOM 676 O O . GLN A 1 84 ? -35.253 14.713 31.918 1.00 49.59 84 GLN A O 1
ATOM 681 N N . GLY A 1 85 ? -33.983 13.120 32.836 1.00 48.41 85 GLY A N 1
ATOM 682 C CA . GLY A 1 85 ? -35.114 12.404 33.453 1.00 48.41 85 GLY A CA 1
ATOM 683 C C . GLY A 1 85 ? -36.115 11.783 32.467 1.00 48.41 85 GLY A C 1
ATOM 684 O O . GLY A 1 85 ? -37.265 11.536 32.828 1.00 48.41 85 GLY A O 1
ATOM 685 N N . THR A 1 86 ? -35.705 11.525 31.224 1.00 52.75 86 THR A N 1
ATOM 686 C CA . THR A 1 86 ? -36.521 10.810 30.228 1.00 52.75 86 THR A CA 1
ATOM 687 C C . THR A 1 86 ? -36.383 9.291 30.401 1.00 52.75 86 THR A C 1
ATOM 689 O O . THR A 1 86 ? -35.356 8.818 30.896 1.00 52.75 86 THR A O 1
ATOM 692 N N . PRO A 1 87 ? -37.418 8.493 30.060 1.00 52.47 87 PRO A N 1
ATOM 693 C CA . PRO A 1 87 ? -37.421 7.069 30.359 1.00 52.47 87 PRO A CA 1
ATOM 694 C C . PRO A 1 87 ? -36.308 6.374 29.576 1.00 52.47 87 PRO A C 1
ATOM 696 O O . PRO A 1 87 ? -36.313 6.354 28.346 1.00 52.47 87 PRO A O 1
ATOM 699 N N . PHE A 1 88 ? -35.361 5.796 30.315 1.00 54.97 88 PHE A N 1
ATOM 700 C CA . PHE A 1 88 ? -34.384 4.846 29.802 1.00 54.97 88 PHE A CA 1
ATOM 701 C C . PHE A 1 88 ? -35.047 3.898 28.799 1.00 54.97 88 PHE A C 1
ATOM 703 O O . PHE A 1 88 ? -36.104 3.337 29.093 1.00 54.97 88 PHE A O 1
ATOM 710 N N . ASN A 1 89 ? -34.401 3.657 27.657 1.00 61.88 89 ASN A N 1
ATOM 711 C CA . ASN A 1 89 ? -34.737 2.531 26.794 1.00 61.88 89 ASN A CA 1
ATOM 712 C C . ASN A 1 89 ? -33.776 1.364 27.106 1.00 61.88 89 ASN A C 1
ATOM 714 O O . ASN A 1 89 ? -32.792 1.161 26.388 1.00 61.88 89 ASN A O 1
ATOM 718 N N . PRO A 1 90 ? -34.002 0.605 28.199 1.00 60.59 90 PRO A N 1
ATOM 719 C CA . PRO A 1 90 ? -33.097 -0.451 28.660 1.00 60.59 90 PRO A CA 1
ATOM 720 C C . PRO A 1 90 ? -32.893 -1.549 27.610 1.00 60.59 90 PRO A C 1
ATOM 722 O O . PRO A 1 90 ? -31.851 -2.201 27.600 1.00 60.59 90 PRO A O 1
ATOM 725 N N . LEU A 1 91 ? -33.844 -1.715 26.685 1.00 62.47 91 LEU A N 1
ATOM 726 C CA . LEU A 1 91 ? -33.723 -2.628 25.552 1.00 62.47 91 LEU A CA 1
ATOM 727 C C . LEU A 1 91 ? -32.551 -2.264 24.635 1.00 62.47 91 LEU A C 1
ATOM 729 O O . LEU A 1 91 ? -31.831 -3.162 24.200 1.00 62.47 91 LEU A O 1
ATOM 733 N N . GLY A 1 92 ? -32.317 -0.976 24.370 1.00 60.97 92 GLY A N 1
ATOM 734 C CA . GLY A 1 92 ? -31.197 -0.529 23.535 1.00 60.97 92 GLY A CA 1
ATOM 735 C C . GLY A 1 92 ? -29.843 -0.851 24.170 1.00 60.97 92 GLY A C 1
ATOM 736 O O . GLY A 1 92 ? -28.950 -1.377 23.506 1.00 60.97 92 GLY A O 1
ATOM 737 N N . LEU A 1 93 ? -29.722 -0.634 25.483 1.00 64.00 93 LEU A N 1
ATOM 738 C CA . LEU A 1 93 ? -28.497 -0.910 26.235 1.00 64.00 93 LEU A CA 1
ATOM 739 C C . LEU A 1 93 ? -28.208 -2.415 26.329 1.00 64.00 93 LEU A C 1
ATOM 741 O O . LEU A 1 93 ? -27.081 -2.850 26.095 1.00 64.00 93 LEU A O 1
ATOM 745 N N . ILE A 1 94 ? -29.231 -3.225 26.618 1.00 69.25 94 ILE A N 1
ATOM 746 C CA . ILE A 1 94 ? -29.103 -4.688 26.666 1.00 69.25 94 ILE A CA 1
ATOM 747 C C . ILE A 1 94 ? -28.741 -5.232 25.286 1.00 69.25 94 ILE A C 1
ATOM 749 O O . ILE A 1 94 ? -27.874 -6.094 25.189 1.00 69.25 94 ILE A O 1
ATOM 753 N N . THR A 1 95 ? -29.344 -4.710 24.216 1.00 70.94 95 THR A N 1
ATOM 754 C CA . THR A 1 95 ? -29.032 -5.132 22.842 1.00 70.94 95 THR A CA 1
ATOM 755 C C . THR A 1 95 ? -27.597 -4.768 22.462 1.00 70.94 95 THR A C 1
ATOM 757 O O . THR A 1 95 ? -26.899 -5.588 21.868 1.00 70.94 95 THR A O 1
ATOM 760 N N . ALA A 1 96 ? -27.109 -3.591 22.867 1.00 67.06 96 ALA A N 1
ATOM 761 C CA . ALA A 1 96 ? -25.718 -3.190 22.661 1.00 67.06 96 ALA A CA 1
ATOM 762 C C . ALA A 1 96 ? -24.735 -4.086 23.438 1.00 67.06 96 ALA A C 1
ATOM 764 O O . ALA A 1 96 ? -23.767 -4.588 22.863 1.00 67.06 96 ALA A O 1
ATOM 765 N N . ILE A 1 97 ? -25.008 -4.361 24.719 1.00 71.38 97 ILE A N 1
ATOM 766 C CA . ILE A 1 97 ? -24.183 -5.251 25.554 1.00 71.38 97 ILE A CA 1
ATOM 767 C C . ILE A 1 97 ? -24.216 -6.689 25.017 1.00 71.38 97 ILE A C 1
ATOM 769 O O . ILE A 1 97 ? -23.171 -7.329 24.906 1.00 71.38 97 ILE A O 1
ATOM 773 N N . ALA A 1 98 ? -25.389 -7.192 24.631 1.00 67.12 98 ALA A N 1
ATOM 774 C CA . ALA A 1 98 ? 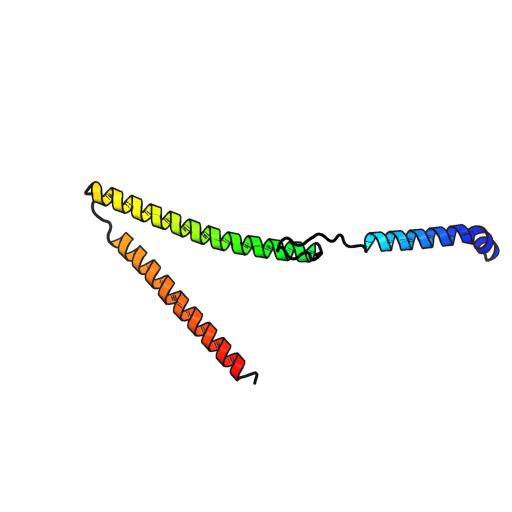-25.553 -8.517 24.039 1.00 67.12 98 ALA A CA 1
ATOM 775 C C . ALA A 1 98 ? -24.853 -8.623 22.676 1.00 67.12 98 ALA A C 1
ATOM 777 O O . ALA A 1 98 ? -24.248 -9.654 22.384 1.00 67.12 98 ALA A O 1
ATOM 778 N N . GLY A 1 99 ? -24.866 -7.557 21.872 1.00 70.00 99 GLY A N 1
ATOM 779 C CA . GLY A 1 99 ? -24.119 -7.462 20.618 1.00 70.00 99 GLY A CA 1
ATOM 780 C C . GLY A 1 99 ? -22.609 -7.542 20.841 1.00 70.00 99 GLY A C 1
ATOM 781 O O . GLY A 1 99 ? -21.937 -8.363 20.215 1.00 70.00 99 GLY A O 1
ATOM 782 N N . ILE A 1 100 ? -22.077 -6.769 21.794 1.00 70.25 100 ILE A N 1
ATOM 783 C CA . ILE A 1 100 ? -20.653 -6.817 22.167 1.00 70.25 100 ILE A CA 1
ATOM 784 C C . ILE A 1 100 ? -20.289 -8.210 22.695 1.00 70.25 100 ILE A C 1
ATOM 786 O O . ILE A 1 100 ? -19.317 -8.815 22.236 1.00 70.25 100 ILE A O 1
ATOM 790 N N . TYR A 1 101 ? -21.082 -8.767 23.611 1.00 68.69 101 TYR A N 1
ATOM 791 C CA . TYR A 1 101 ? -20.838 -10.095 24.176 1.00 68.69 101 TYR A CA 1
ATOM 792 C C . TYR A 1 101 ? -20.895 -11.193 23.104 1.00 68.69 101 TYR A C 1
ATOM 794 O O . TYR A 1 101 ? -20.010 -12.049 23.044 1.00 68.69 101 TYR A O 1
ATOM 802 N N . GLY A 1 102 ? -21.880 -11.130 22.205 1.00 70.06 102 GLY A N 1
ATOM 803 C CA . GLY A 1 102 ? -22.059 -12.064 21.095 1.00 70.06 102 GLY A CA 1
ATOM 804 C C . GLY A 1 102 ? -20.902 -12.033 20.097 1.00 70.06 102 GLY A C 1
ATOM 805 O O . GLY A 1 102 ? -20.376 -13.088 19.735 1.00 70.06 102 GLY A O 1
ATOM 806 N N . ILE A 1 103 ? -20.436 -10.841 19.713 1.00 69.69 103 ILE A N 1
ATOM 807 C CA . ILE A 1 103 ? -19.286 -10.681 18.807 1.00 69.69 103 ILE A CA 1
ATOM 808 C C . ILE A 1 103 ? -17.998 -11.192 19.473 1.00 69.69 103 ILE A C 1
ATOM 810 O O . ILE A 1 103 ? -17.213 -11.908 18.843 1.00 69.69 103 ILE A O 1
ATOM 814 N N . THR A 1 104 ? -17.798 -10.909 20.762 1.00 66.62 104 THR A N 1
ATOM 815 C CA . THR A 1 104 ? -16.597 -11.324 21.514 1.00 66.62 104 THR A CA 1
ATOM 816 C C . THR A 1 104 ? -16.555 -12.845 21.747 1.00 66.62 104 THR A C 1
ATOM 818 O O . THR A 1 104 ? -15.516 -13.499 21.598 1.00 66.62 104 THR A O 1
ATOM 821 N N . HIS A 1 105 ? -17.701 -13.468 22.039 1.00 64.88 105 HIS A N 1
ATOM 822 C CA . HIS A 1 105 ? -17.794 -14.927 22.166 1.00 64.88 105 HIS A CA 1
ATOM 823 C C . HIS A 1 105 ? -17.744 -15.655 20.814 1.00 64.88 105 HIS A C 1
ATOM 825 O O . HIS A 1 105 ? -17.175 -16.748 20.725 1.00 64.88 105 HIS A O 1
ATOM 831 N N . GLY A 1 106 ? -18.297 -15.064 19.753 1.00 65.31 106 GLY A N 1
ATOM 832 C CA 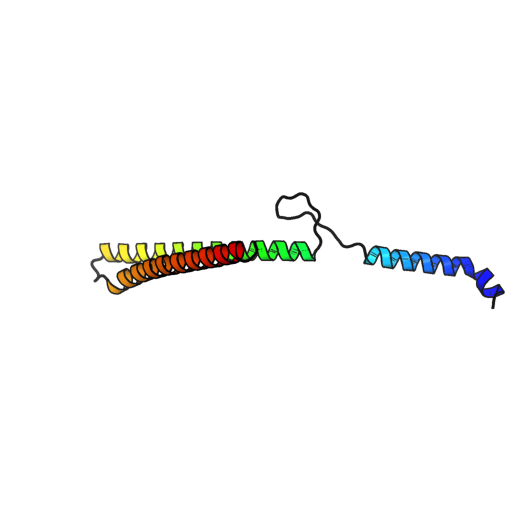. GLY A 1 106 ? -18.241 -15.622 18.401 1.00 65.31 106 GLY A CA 1
ATOM 833 C C . GLY A 1 106 ? -16.815 -15.657 17.852 1.00 65.31 106 GLY A C 1
ATOM 834 O O . GLY A 1 106 ? -16.335 -16.706 17.415 1.00 65.31 106 GLY A O 1
ATOM 835 N N . THR A 1 107 ? -16.095 -14.538 17.957 1.00 64.50 107 THR A N 1
ATOM 836 C CA . THR A 1 107 ? -14.706 -14.412 17.479 1.00 64.50 107 THR A CA 1
ATOM 837 C C . THR A 1 107 ? -13.747 -15.366 18.195 1.00 64.50 107 THR A C 1
ATOM 839 O O . THR A 1 107 ? -12.963 -16.057 17.541 1.00 64.50 107 THR A O 1
ATOM 842 N N . SER A 1 108 ? -13.847 -15.512 19.520 1.00 68.94 108 SER A N 1
ATOM 843 C CA . SER A 1 108 ? -12.983 -16.433 20.280 1.00 68.94 108 SER A CA 1
ATOM 844 C C . SER A 1 108 ? -13.194 -17.916 19.928 1.00 68.94 108 SER A C 1
ATOM 846 O O . SER A 1 108 ? -12.225 -18.687 19.890 1.00 68.94 108 SER A O 1
ATOM 848 N N . LYS A 1 109 ? -14.429 -18.333 19.602 1.00 69.12 109 LYS A N 1
ATOM 849 C CA . LYS A 1 109 ? -14.714 -19.693 19.107 1.00 69.12 109 LYS A CA 1
ATOM 850 C C . LYS A 1 109 ? -14.131 -19.929 17.716 1.00 69.12 109 LYS A C 1
ATOM 852 O O . LYS A 1 109 ? -13.502 -20.967 17.506 1.00 69.12 109 LYS A O 1
ATOM 857 N N . VAL A 1 110 ? -14.276 -18.973 16.797 1.00 69.94 110 VAL A N 1
ATOM 858 C CA . VAL A 1 110 ? -13.705 -19.072 15.441 1.00 69.94 110 VAL A CA 1
ATOM 859 C C . VAL A 1 110 ? -12.181 -19.185 15.506 1.00 69.94 110 VAL A C 1
ATOM 861 O O . VAL A 1 110 ? -11.610 -20.111 14.928 1.00 69.94 110 VAL A O 1
ATOM 864 N N . VAL A 1 111 ? -11.518 -18.338 16.301 1.00 73.25 111 VAL A N 1
ATOM 865 C CA . VAL A 1 111 ? -10.055 -18.381 16.478 1.00 73.25 111 VAL A CA 1
ATOM 866 C C . VAL A 1 111 ? -9.590 -19.723 17.058 1.00 73.25 111 VAL A C 1
ATOM 868 O O . VAL A 1 111 ? -8.601 -20.291 16.586 1.00 73.25 111 VAL A O 1
ATOM 871 N N . ARG A 1 112 ? -10.303 -20.282 18.048 1.00 74.31 112 ARG A N 1
ATOM 872 C CA . ARG A 1 112 ? -9.980 -21.612 18.604 1.00 74.31 112 ARG A CA 1
ATOM 873 C C . ARG A 1 112 ? -10.134 -22.729 17.571 1.00 74.31 112 ARG A C 1
ATOM 875 O O . ARG A 1 112 ? -9.280 -23.615 17.520 1.00 74.31 112 ARG A O 1
ATOM 882 N N . THR A 1 113 ? -11.183 -22.696 16.754 1.00 77.19 113 THR A N 1
ATOM 883 C CA . THR A 1 113 ? -11.416 -23.704 15.707 1.00 77.19 113 THR A CA 1
ATOM 884 C C . THR A 1 113 ? -10.343 -23.641 14.622 1.00 77.19 113 THR A C 1
ATOM 886 O O . THR A 1 113 ? -9.815 -24.681 14.225 1.00 77.19 113 THR A O 1
ATOM 889 N N . VAL A 1 114 ? -9.938 -22.435 14.209 1.00 79.69 114 VAL A N 1
ATOM 890 C CA . VAL A 1 114 ? -8.839 -22.239 13.250 1.00 79.69 114 VAL A CA 1
ATOM 891 C C . VAL A 1 114 ? -7.516 -22.756 13.821 1.00 79.69 114 VAL A C 1
ATOM 893 O O . VAL A 1 114 ? -6.836 -23.537 13.154 1.00 79.69 114 VAL A O 1
ATOM 896 N N . LYS A 1 115 ? -7.185 -22.431 15.082 1.00 81.12 115 LYS A N 1
ATOM 897 C CA . LYS A 1 115 ? -5.979 -22.960 15.751 1.00 81.12 115 LYS A CA 1
ATOM 898 C C . LYS A 1 115 ? -5.976 -24.490 15.834 1.00 81.12 115 LYS A C 1
ATOM 900 O O . LYS A 1 115 ? -4.952 -25.110 15.555 1.00 81.12 115 LYS A O 1
ATOM 905 N N . LYS A 1 116 ? -7.111 -25.117 16.171 1.00 83.50 116 LYS A N 1
ATOM 906 C CA . LYS A 1 116 ? -7.238 -26.588 16.197 1.00 83.50 116 LYS A CA 1
ATOM 907 C C . LYS A 1 116 ? -7.075 -27.212 14.809 1.00 83.50 116 LYS A C 1
ATOM 909 O O . LYS A 1 116 ? -6.375 -28.212 14.676 1.00 83.50 116 LYS A O 1
ATOM 914 N N . SER A 1 117 ? -7.682 -26.620 13.780 1.00 79.31 117 SER A N 1
ATOM 915 C CA . SER A 1 117 ? -7.546 -27.081 12.391 1.00 79.31 117 SER A CA 1
ATOM 916 C C . SER A 1 117 ? -6.095 -26.987 11.901 1.00 79.31 117 SER A C 1
ATOM 918 O O . SER A 1 117 ? -5.563 -27.934 11.322 1.00 79.31 117 SER A O 1
ATOM 920 N N . GLN A 1 118 ? -5.410 -25.888 12.222 1.00 83.44 118 GLN A N 1
ATOM 921 C CA . GLN A 1 118 ? -3.997 -25.696 11.899 1.00 83.44 118 GLN A CA 1
ATOM 922 C C . GLN A 1 118 ? -3.092 -26.709 12.620 1.00 83.44 118 GLN A C 1
ATOM 924 O O . GLN A 1 118 ? -2.196 -27.278 11.996 1.00 83.44 118 GLN A O 1
ATOM 929 N N . ALA A 1 119 ? -3.339 -26.977 13.908 1.00 81.19 119 ALA A N 1
ATOM 930 C CA . ALA A 1 119 ? -2.603 -27.989 14.668 1.00 81.19 119 ALA A CA 1
ATOM 931 C C . ALA A 1 119 ? -2.796 -29.399 14.084 1.00 81.19 119 ALA A C 1
ATOM 933 O O . ALA A 1 119 ? -1.827 -30.140 13.933 1.00 81.19 119 ALA A O 1
ATOM 934 N N . LYS A 1 120 ? -4.025 -29.740 13.669 1.00 81.50 120 LYS A N 1
ATOM 935 C CA . LYS A 1 120 ? -4.330 -31.021 13.015 1.00 81.50 120 LYS A CA 1
ATOM 936 C C . LYS A 1 120 ? -3.619 -31.167 11.666 1.00 81.50 120 LYS A C 1
ATOM 938 O O . LYS A 1 120 ? -3.098 -32.235 11.374 1.00 81.50 120 LYS A O 1
ATOM 943 N N . ARG A 1 121 ? -3.541 -30.098 10.864 1.00 77.44 121 ARG A N 1
ATOM 944 C CA . ARG A 1 121 ? -2.777 -30.099 9.602 1.00 77.44 121 ARG A CA 1
ATOM 945 C C . ARG A 1 121 ? -1.274 -30.272 9.823 1.00 77.44 121 ARG A C 1
ATOM 947 O O . ARG A 1 121 ? -0.647 -30.994 9.063 1.00 77.44 121 ARG A O 1
ATOM 954 N N . LYS A 1 122 ? -0.706 -29.654 10.866 1.00 75.19 122 LYS A N 1
ATOM 955 C CA . LYS A 1 122 ? 0.707 -29.857 11.229 1.00 75.19 122 LYS A CA 1
ATOM 956 C C . LYS A 1 122 ? 1.003 -31.291 11.671 1.00 75.19 122 LYS A C 1
ATOM 958 O O . LYS A 1 122 ? 2.058 -31.798 11.333 1.00 75.19 122 LYS A O 1
ATOM 963 N N . ALA A 1 123 ? 0.081 -31.933 12.388 1.00 73.31 123 ALA A N 1
ATOM 964 C CA . ALA A 1 123 ? 0.242 -33.321 12.821 1.00 73.31 123 ALA A CA 1
ATOM 965 C C . ALA A 1 123 ? 0.098 -34.346 11.679 1.00 73.31 123 ALA A C 1
ATOM 967 O O . ALA A 1 123 ? 0.645 -35.431 11.784 1.00 73.31 123 ALA A O 1
ATOM 968 N N . ASN A 1 124 ? -0.639 -34.016 10.611 1.00 72.75 124 ASN A N 1
ATOM 969 C CA . ASN A 1 124 ? -0.913 -34.930 9.494 1.00 72.75 124 ASN A CA 1
ATOM 970 C C . ASN A 1 124 ? 0.050 -34.765 8.299 1.00 72.75 124 ASN A C 1
ATOM 972 O O . ASN A 1 124 ? -0.033 -35.533 7.350 1.00 72.75 124 ASN A O 1
ATOM 976 N N . ASN A 1 125 ? 0.909 -33.739 8.329 1.00 63.19 125 ASN A N 1
ATOM 977 C CA . ASN A 1 125 ? 1.975 -33.486 7.348 1.00 63.19 125 ASN A CA 1
ATOM 978 C C . ASN A 1 125 ? 3.376 -33.774 7.936 1.00 63.19 125 ASN A C 1
ATOM 980 O O . ASN A 1 125 ? 4.367 -33.248 7.428 1.00 63.19 125 ASN A O 1
ATOM 984 N N . GLY A 1 126 ? 3.441 -34.532 9.035 1.00 52.34 126 GLY A N 1
ATOM 985 C CA . GLY A 1 126 ? 4.668 -35.092 9.605 1.00 52.34 126 GLY A CA 1
ATOM 986 C C . GLY A 1 126 ? 4.757 -36.579 9.316 1.00 52.34 126 GLY A C 1
ATOM 987 O O . GLY A 1 126 ? 3.679 -37.211 9.257 1.00 52.34 126 GLY A O 1
#

Organism: NCBI:txid412755

Sequence (126 aa):
MWVWIKKNHRGIITVLITGVLCIWLYSCESQVKSMDGSNRLINRAELQLELDRFMGMAQVRMADLDKQDAFRALIIENSLLLVQGTPFNPLGLITAIAGIYGITHGTSKVVRTVKKSQAKRKANNG